Protein AF-A0A059AT01-F1 (afdb_monomer_lite)

InterPro domains:
  IPR027417 P-loop containing nucleoside triphosphate hydrolase [G3DSA:3.40.50.300] (1-55)
  IPR031327 Mini-chromosome maintenance protein [PTHR11630] (1-48)
  IPR041562 MCM, AAA-lid domain [PF17855] (1-37)

Organism: Eucalyptus grandis (NCBI:txid71139)

Foldseek 3Di:
DVVQLVVQQCVVCVVVVHNDRDPVSSVVSVVVVVCVVCVVPVCVVDPDPVPDDPDPDVVVVVVVVVVVVVPPD

Structure (mmCIF, N/CA/C/O backbone):
data_AF-A0A059AT01-F1
#
_entry.id   AF-A0A059AT01-F1
#
loop_
_atom_site.group_PDB
_atom_site.id
_atom_site.type_symbol
_atom_site.label_atom_id
_atom_site.label_alt_id
_atom_site.label_comp_id
_atom_site.label_asym_id
_atom_site.label_entity_id
_atom_site.label_seq_id
_atom_site.pdbx_PDB_ins_code
_atom_site.Cartn_x
_atom_site.Cartn_y
_atom_site.Cartn_z
_atom_site.occupancy
_atom_site.B_iso_or_equiv
_atom_site.auth_seq_id
_atom_site.auth_comp_id
_atom_site.auth_asym_id
_atom_site.auth_atom_id
_atom_site.pdbx_PDB_model_num
ATOM 1 N N . MET A 1 1 ? 11.431 -7.889 3.274 1.00 75.19 1 MET A N 1
ATOM 2 C CA . MET A 1 1 ? 10.536 -7.317 2.239 1.00 75.19 1 MET A CA 1
ATOM 3 C C . MET A 1 1 ? 9.073 -7.289 2.678 1.00 75.19 1 MET A C 1
ATOM 5 O O . MET A 1 1 ? 8.456 -6.246 2.521 1.00 75.19 1 MET A O 1
ATOM 9 N N . LEU A 1 2 ? 8.523 -8.357 3.277 1.00 85.44 2 LEU A N 1
ATOM 10 C CA . LEU A 1 2 ? 7.120 -8.381 3.733 1.00 85.44 2 LEU A CA 1
ATOM 11 C C . LEU A 1 2 ? 6.770 -7.258 4.730 1.00 85.44 2 LEU A C 1
ATOM 13 O O . LEU A 1 2 ? 5.771 -6.572 4.550 1.00 85.44 2 LEU A O 1
ATOM 17 N N . GLU A 1 3 ? 7.620 -7.005 5.729 1.00 89.38 3 GLU A N 1
ATOM 18 C CA . GLU A 1 3 ? 7.386 -5.913 6.692 1.00 89.38 3 GLU A CA 1
ATOM 19 C C . GLU A 1 3 ? 7.360 -4.526 6.035 1.00 89.38 3 GLU A C 1
ATOM 21 O O . GLU A 1 3 ? 6.603 -3.646 6.444 1.00 89.38 3 GLU A O 1
ATOM 26 N N . SER A 1 4 ? 8.147 -4.334 4.974 1.00 89.62 4 SER A N 1
ATOM 27 C CA . SER 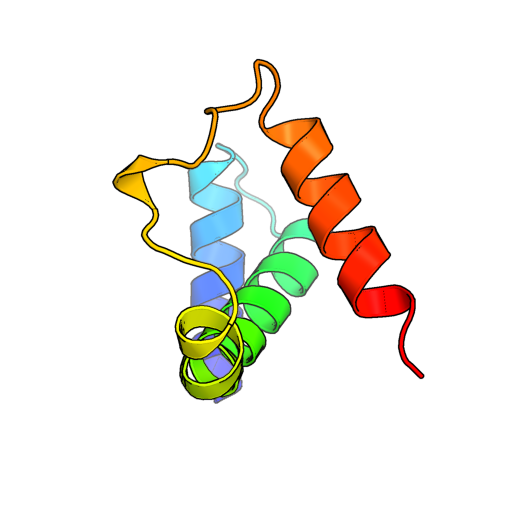A 1 4 ? 8.148 -3.099 4.189 1.00 89.62 4 SER A CA 1
ATOM 28 C C . SER A 1 4 ? 6.814 -2.897 3.461 1.00 89.62 4 SER A C 1
ATOM 30 O O . SER A 1 4 ? 6.281 -1.790 3.491 1.00 8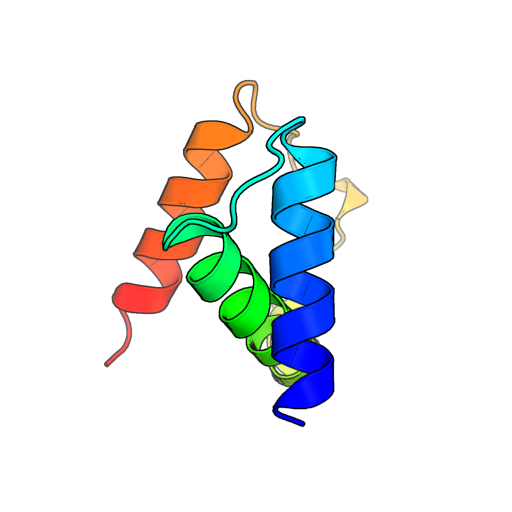9.62 4 SER A O 1
ATOM 32 N N . LEU A 1 5 ? 6.243 -3.958 2.876 1.00 90.25 5 LEU A N 1
ATOM 33 C CA . LEU A 1 5 ? 4.924 -3.928 2.224 1.00 90.25 5 LEU A CA 1
ATOM 34 C C . LEU A 1 5 ? 3.797 -3.629 3.218 1.00 90.25 5 LEU A C 1
A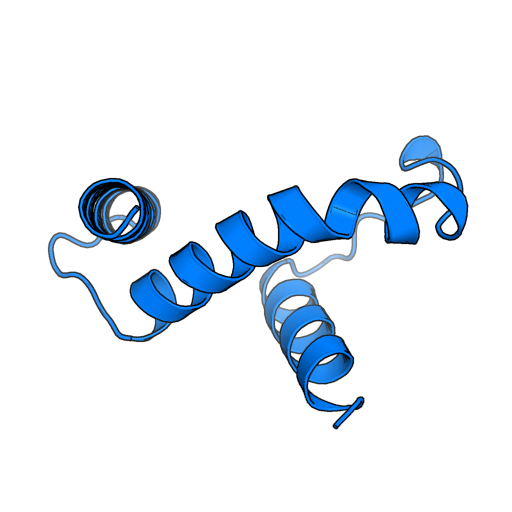TOM 36 O O . LEU A 1 5 ? 2.925 -2.811 2.929 1.00 90.25 5 LEU A O 1
ATOM 40 N N . ILE A 1 6 ? 3.837 -4.242 4.405 1.00 92.75 6 ILE A N 1
ATOM 41 C CA . ILE A 1 6 ? 2.838 -4.015 5.459 1.00 92.75 6 ILE A CA 1
ATOM 42 C C . ILE A 1 6 ? 2.845 -2.545 5.894 1.00 92.75 6 ILE A C 1
ATOM 44 O O . ILE A 1 6 ? 1.791 -1.908 5.929 1.00 92.75 6 ILE A O 1
ATOM 48 N N . ARG A 1 7 ? 4.031 -1.978 6.156 1.00 94.62 7 ARG A N 1
ATOM 49 C CA . ARG A 1 7 ? 4.169 -0.562 6.532 1.00 94.62 7 ARG A CA 1
ATOM 50 C C . ARG A 1 7 ? 3.664 0.379 5.440 1.00 94.62 7 ARG A C 1
ATOM 52 O O . ARG A 1 7 ? 3.067 1.404 5.756 1.00 94.62 7 ARG A O 1
ATOM 59 N N . LEU A 1 8 ? 3.885 0.037 4.173 1.00 93.06 8 LEU A N 1
ATOM 60 C CA . LEU A 1 8 ? 3.455 0.850 3.039 1.00 93.06 8 LEU A CA 1
ATOM 61 C C . LEU A 1 8 ? 1.932 0.821 2.849 1.00 93.06 8 LEU A C 1
ATOM 63 O O . LEU A 1 8 ? 1.322 1.877 2.699 1.00 93.06 8 LEU A O 1
ATOM 67 N N . ALA A 1 9 ? 1.304 -0.352 2.959 1.00 91.56 9 ALA A N 1
ATOM 68 C CA . ALA A 1 9 ? -0.153 -0.481 2.914 1.00 91.56 9 ALA A CA 1
ATOM 69 C C . ALA A 1 9 ? -0.824 0.263 4.085 1.00 91.56 9 ALA A C 1
ATOM 71 O O . ALA A 1 9 ? -1.800 0.989 3.904 1.00 91.56 9 ALA A O 1
ATOM 72 N N . GLN A 1 10 ? -0.260 0.159 5.291 1.00 94.94 10 GLN A N 1
ATOM 73 C CA . GLN A 1 10 ? -0.734 0.911 6.457 1.00 94.94 10 GLN A CA 1
ATOM 74 C C . GLN A 1 10 ? -0.575 2.427 6.277 1.00 94.94 10 GLN A C 1
ATOM 76 O O . GLN A 1 10 ? -1.472 3.190 6.636 1.00 94.94 10 GLN A O 1
ATOM 81 N N . ALA A 1 11 ? 0.545 2.881 5.709 1.00 94.50 11 ALA A N 1
ATOM 82 C CA . ALA A 1 11 ? 0.758 4.292 5.406 1.00 94.50 11 ALA A CA 1
ATOM 83 C C . ALA A 1 11 ? -0.250 4.810 4.369 1.00 94.50 11 ALA A C 1
ATOM 85 O O . ALA A 1 11 ? -0.803 5.893 4.560 1.00 94.50 11 ALA A O 1
ATOM 86 N N . HIS A 1 12 ? -0.537 4.025 3.327 1.00 92.69 12 HIS A N 1
ATOM 87 C CA . HIS A 1 12 ? -1.521 4.367 2.301 1.00 92.69 12 HIS A CA 1
ATOM 88 C C . HIS A 1 12 ? -2.948 4.456 2.872 1.00 92.69 12 HIS A C 1
ATOM 90 O O . HIS A 1 12 ? -3.650 5.432 2.611 1.00 92.69 12 HIS A O 1
ATOM 96 N N . ALA A 1 13 ? -3.346 3.528 3.750 1.00 91.75 13 ALA A N 1
ATOM 97 C CA . ALA A 1 13 ? -4.633 3.604 4.447 1.00 91.75 13 ALA A CA 1
ATOM 98 C C . ALA A 1 13 ? -4.756 4.891 5.287 1.00 91.75 13 ALA A C 1
ATOM 100 O O . ALA A 1 13 ? -5.769 5.589 5.211 1.00 91.75 13 ALA A O 1
ATOM 101 N N . ARG A 1 14 ? -3.688 5.259 6.015 1.00 94.75 14 ARG A N 1
ATOM 102 C CA . ARG A 1 14 ? -3.634 6.503 6.803 1.00 94.75 14 ARG A CA 1
ATOM 103 C C . ARG A 1 14 ? -3.677 7.760 5.932 1.00 94.75 14 ARG A C 1
ATOM 105 O O . ARG A 1 14 ? -4.277 8.745 6.350 1.00 94.75 14 ARG A O 1
ATOM 112 N N . LEU A 1 15 ? -3.067 7.732 4.747 1.00 92.75 15 LEU A N 1
ATOM 113 C CA . LEU A 1 15 ? -3.130 8.825 3.769 1.00 92.75 15 LEU A CA 1
ATOM 114 C C . LEU A 1 15 ? -4.554 9.014 3.231 1.00 92.75 15 LEU A C 1
ATOM 116 O O . LEU A 1 15 ? -4.989 10.141 3.030 1.00 92.75 15 LEU A O 1
ATOM 120 N N . MET A 1 16 ? -5.305 7.921 3.094 1.00 92.56 16 MET A N 1
ATOM 121 C CA . MET A 1 16 ? -6.721 7.929 2.713 1.00 92.56 16 MET A CA 1
ATOM 122 C C . MET A 1 16 ? -7.670 8.207 3.892 1.00 92.56 16 MET A C 1
ATOM 124 O O . MET A 1 16 ? -8.868 7.956 3.783 1.00 92.56 16 MET A O 1
ATOM 128 N N . PHE A 1 17 ? -7.151 8.692 5.029 1.00 90.69 17 PHE A N 1
ATOM 129 C CA . PHE A 1 17 ? -7.901 8.948 6.267 1.00 90.69 17 PHE A CA 1
ATOM 130 C C . PHE A 1 17 ? -8.698 7.736 6.782 1.00 90.69 17 PHE A C 1
ATOM 132 O O . PHE A 1 17 ? -9.708 7.882 7.472 1.00 90.69 17 PHE A O 1
ATOM 139 N N . ARG A 1 18 ? -8.232 6.520 6.475 1.00 90.38 18 ARG A N 1
ATOM 140 C CA . ARG A 1 18 ? -8.819 5.261 6.942 1.00 90.38 18 ARG A CA 1
ATOM 141 C C . ARG A 1 18 ? -7.951 4.640 8.031 1.00 90.38 18 ARG A C 1
ATOM 143 O O . ARG A 1 18 ? -6.724 4.655 7.959 1.00 90.38 18 ARG A O 1
ATOM 150 N N . ASN A 1 19 ? -8.605 4.051 9.030 1.00 92.12 19 ASN A N 1
ATOM 151 C CA . ASN A 1 19 ? -7.929 3.304 10.096 1.00 92.12 19 ASN A CA 1
ATOM 152 C C . ASN A 1 19 ? -7.795 1.803 9.779 1.00 92.12 19 ASN A C 1
ATOM 154 O O . ASN A 1 19 ? -7.107 1.078 10.491 1.00 92.12 19 ASN A O 1
ATOM 158 N N . GLU A 1 20 ? -8.440 1.341 8.707 1.00 94.00 20 GLU A N 1
ATOM 159 C CA . GLU A 1 20 ? -8.395 -0.045 8.252 1.00 94.00 20 GLU A CA 1
ATOM 160 C C . GLU A 1 20 ? -7.705 -0.156 6.895 1.00 94.00 20 GLU A C 1
ATOM 162 O O . GLU A 1 20 ? -7.949 0.636 5.978 1.00 94.00 20 GLU A O 1
ATOM 167 N N . VAL A 1 21 ? -6.855 -1.176 6.778 1.00 92.38 21 VAL A N 1
ATOM 168 C CA . VAL A 1 21 ? -6.170 -1.533 5.537 1.00 92.38 21 VAL A CA 1
ATOM 169 C C . VAL A 1 21 ? -7.123 -2.349 4.669 1.00 92.38 21 VAL A C 1
ATOM 171 O O . VAL A 1 21 ? -7.650 -3.376 5.089 1.00 92.38 21 VAL A O 1
ATOM 174 N N . THR A 1 22 ? -7.326 -1.896 3.439 1.00 92.94 22 THR A N 1
ATOM 175 C CA .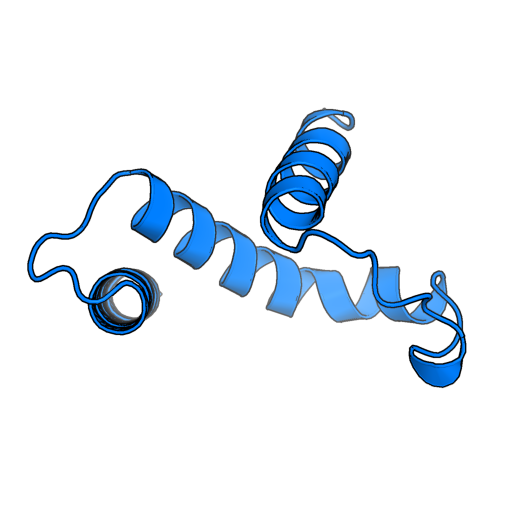 THR A 1 22 ? -8.178 -2.530 2.427 1.00 92.94 22 THR A CA 1
ATOM 176 C C . THR A 1 22 ? -7.329 -3.153 1.323 1.00 92.94 22 THR A C 1
ATOM 178 O O . THR A 1 22 ? -6.119 -2.940 1.240 1.00 92.94 22 THR A O 1
ATOM 181 N N . ARG A 1 23 ? -7.968 -3.903 0.416 1.00 90.25 23 ARG A N 1
ATOM 182 C CA . ARG A 1 23 ? -7.280 -4.506 -0.740 1.00 90.25 23 ARG A CA 1
ATOM 183 C C . ARG A 1 23 ? -6.561 -3.471 -1.606 1.00 90.25 23 ARG A C 1
ATOM 185 O O . ARG A 1 23 ? -5.476 -3.761 -2.092 1.00 90.25 23 ARG A O 1
ATOM 192 N N . VAL A 1 24 ? -7.131 -2.274 -1.752 1.00 87.31 24 VAL A N 1
ATOM 193 C CA . VAL A 1 24 ? -6.526 -1.185 -2.534 1.00 87.31 24 VAL A CA 1
ATOM 194 C C . VAL A 1 24 ? -5.170 -0.789 -1.950 1.00 87.31 24 VAL A C 1
ATOM 196 O O . VAL A 1 24 ? -4.213 -0.635 -2.692 1.00 87.31 24 VAL A O 1
ATOM 199 N N . ASP A 1 25 ? -5.044 -0.727 -0.624 1.00 89.50 25 ASP A N 1
ATOM 200 C CA . ASP A 1 25 ? -3.785 -0.366 0.036 1.00 89.50 25 ASP A CA 1
ATOM 201 C C . ASP A 1 25 ? -2.686 -1.416 -0.181 1.00 89.50 25 ASP A C 1
ATOM 203 O O . ASP A 1 25 ? -1.515 -1.075 -0.346 1.00 89.50 25 ASP A O 1
ATOM 207 N N . ALA A 1 26 ? -3.067 -2.696 -0.210 1.00 91.38 26 ALA A N 1
ATOM 208 C CA . ALA A 1 26 ? -2.150 -3.792 -0.508 1.00 91.38 26 ALA A CA 1
ATOM 209 C C . ALA A 1 26 ? -1.687 -3.766 -1.973 1.00 91.38 26 ALA A C 1
ATOM 211 O O . ALA A 1 26 ? -0.495 -3.930 -2.234 1.00 91.38 26 ALA A O 1
ATOM 212 N N . ILE A 1 27 ? -2.605 -3.514 -2.914 1.00 87.19 27 ILE A N 1
ATOM 213 C CA . ILE A 1 27 ? -2.288 -3.374 -4.343 1.00 87.19 27 ILE A CA 1
ATOM 214 C C . ILE A 1 27 ? -1.351 -2.180 -4.556 1.00 87.19 27 ILE A C 1
ATOM 216 O O . ILE A 1 27 ? -0.305 -2.345 -5.178 1.00 87.19 27 ILE A O 1
ATOM 220 N N . THR A 1 28 ? -1.648 -1.018 -3.965 1.00 85.00 28 THR A N 1
ATOM 221 C CA . THR A 1 28 ? -0.780 0.165 -4.057 1.00 85.00 28 THR A CA 1
ATOM 222 C C . THR A 1 28 ? 0.605 -0.090 -3.461 1.00 85.00 28 THR A C 1
ATOM 224 O O . THR A 1 28 ? 1.604 0.354 -4.024 1.00 85.00 28 THR A O 1
ATOM 227 N N . ALA A 1 29 ? 0.702 -0.821 -2.346 1.00 89.00 29 ALA A N 1
ATOM 228 C CA . ALA A 1 29 ? 1.992 -1.151 -1.745 1.00 89.00 29 ALA A CA 1
ATOM 229 C C . ALA A 1 29 ? 2.852 -2.046 -2.652 1.00 89.00 29 ALA A C 1
ATOM 231 O O . ALA A 1 29 ? 4.046 -1.787 -2.811 1.00 89.00 29 ALA A O 1
ATOM 232 N N . ILE A 1 30 ? 2.252 -3.070 -3.266 1.00 87.19 30 ILE A N 1
ATOM 233 C CA . ILE A 1 30 ? 2.937 -3.947 -4.226 1.00 87.19 30 ILE A CA 1
ATOM 234 C C . ILE A 1 30 ? 3.372 -3.137 -5.445 1.00 87.19 30 ILE A C 1
ATOM 236 O O . ILE A 1 30 ? 4.556 -3.136 -5.778 1.00 87.19 30 ILE A O 1
ATOM 240 N N . LEU A 1 31 ? 2.443 -2.377 -6.028 1.00 80.19 31 LEU A N 1
ATOM 241 C CA . LEU A 1 31 ? 2.691 -1.547 -7.200 1.00 80.19 31 LEU A CA 1
ATOM 242 C C . LEU A 1 31 ? 3.803 -0.524 -6.953 1.00 80.19 31 LEU A C 1
ATOM 244 O O . LEU A 1 31 ? 4.628 -0.284 -7.824 1.00 80.19 31 LEU A O 1
ATOM 248 N N . CYS A 1 32 ? 3.864 0.074 -5.767 1.00 82.62 32 CYS A N 1
ATOM 249 C CA . CYS A 1 32 ? 4.902 1.038 -5.417 1.00 82.62 32 CYS A CA 1
ATOM 250 C C . CYS A 1 32 ? 6.294 0.386 -5.334 1.00 82.62 32 CYS A C 1
ATOM 252 O O . CYS A 1 32 ? 7.269 0.972 -5.813 1.00 82.62 32 CYS A O 1
ATOM 254 N N . ILE A 1 33 ? 6.405 -0.834 -4.791 1.00 84.56 33 ILE A N 1
ATOM 255 C CA . ILE A 1 33 ? 7.676 -1.579 -4.786 1.00 84.56 33 ILE A CA 1
ATOM 256 C C . ILE A 1 33 ? 8.056 -2.012 -6.203 1.00 84.56 33 ILE A C 1
ATOM 258 O O . ILE A 1 33 ? 9.194 -1.795 -6.617 1.00 84.56 33 ILE A O 1
ATOM 262 N N . GLU A 1 34 ? 7.113 -2.576 -6.952 1.00 80.12 34 GLU A N 1
ATOM 263 C CA . GLU A 1 34 ? 7.318 -2.999 -8.337 1.00 80.12 34 GLU A CA 1
ATOM 264 C C . GLU A 1 34 ? 7.730 -1.824 -9.226 1.00 80.12 34 GLU A C 1
ATOM 266 O O . GLU A 1 34 ? 8.714 -1.910 -9.958 1.00 80.12 34 GLU A O 1
ATOM 271 N N . SER A 1 35 ? 7.055 -0.683 -9.085 1.00 69.75 35 SER A N 1
ATOM 272 C CA . SER A 1 35 ? 7.405 0.552 -9.781 1.00 69.75 35 SER A CA 1
ATOM 273 C C . SER A 1 35 ? 8.777 1.038 -9.353 1.00 69.75 35 SER A C 1
ATOM 275 O O . SER A 1 35 ? 9.554 1.417 -10.209 1.00 69.75 35 SER A O 1
ATOM 277 N N . SER A 1 36 ? 9.145 0.982 -8.073 1.00 71.88 36 SER A N 1
ATOM 278 C CA . SER A 1 36 ? 10.495 1.376 -7.633 1.00 71.88 36 SER A CA 1
ATOM 279 C C . SER A 1 36 ? 11.594 0.496 -8.241 1.00 71.88 36 SER A C 1
ATOM 281 O O . SER A 1 36 ? 12.705 0.968 -8.464 1.00 71.88 36 SER A O 1
ATOM 283 N N . MET A 1 37 ? 11.282 -0.767 -8.536 1.00 73.31 37 MET A N 1
ATOM 284 C CA . MET A 1 37 ? 12.202 -1.709 -9.180 1.00 73.31 37 MET A CA 1
ATOM 285 C C . MET A 1 37 ? 12.188 -1.606 -10.717 1.00 73.31 37 MET A C 1
ATOM 287 O O . MET A 1 37 ? 13.213 -1.851 -11.348 1.00 73.31 37 MET A O 1
ATOM 291 N N . THR A 1 38 ? 11.065 -1.190 -11.312 1.00 61.59 38 THR A N 1
ATOM 292 C CA . THR A 1 38 ? 10.851 -1.081 -12.774 1.00 61.59 38 THR A CA 1
ATOM 293 C C . THR A 1 38 ? 11.076 0.344 -13.310 1.00 61.59 38 THR A C 1
ATOM 295 O O . THR A 1 38 ? 11.318 0.547 -14.500 1.00 61.59 38 THR A O 1
ATOM 298 N N . THR A 1 39 ? 11.082 1.350 -12.430 1.00 54.91 39 THR A N 1
ATOM 299 C CA . THR A 1 39 ? 11.285 2.785 -12.723 1.00 54.91 39 THR A CA 1
ATOM 300 C C . THR A 1 39 ? 12.587 3.026 -13.484 1.00 54.91 39 THR A C 1
ATOM 302 O O . THR A 1 39 ? 12.644 3.914 -14.326 1.00 54.91 39 THR A O 1
ATOM 305 N N . SER A 1 40 ? 13.617 2.200 -13.297 1.00 49.84 40 SER A N 1
ATOM 306 C CA . SER A 1 40 ? 14.858 2.341 -14.066 1.00 49.84 40 SER A CA 1
ATOM 307 C C . SER A 1 40 ? 14.724 2.025 -15.565 1.00 49.84 40 SER A C 1
ATOM 309 O O . SER A 1 40 ? 15.562 2.497 -16.322 1.00 49.84 40 SER A O 1
ATOM 311 N N . ALA A 1 41 ? 13.702 1.286 -16.017 1.00 49.25 41 ALA A N 1
ATOM 312 C CA . ALA A 1 41 ? 13.506 0.966 -17.440 1.00 49.25 41 ALA A CA 1
ATOM 313 C C . ALA A 1 41 ? 12.430 1.832 -18.128 1.00 49.25 41 ALA A C 1
ATOM 315 O O . ALA A 1 41 ? 12.499 2.052 -19.333 1.00 49.25 41 ALA A O 1
ATOM 316 N N . ILE A 1 42 ? 11.446 2.349 -17.382 1.00 47.19 42 ILE A N 1
ATOM 317 C CA . ILE A 1 42 ? 10.329 3.129 -17.951 1.00 47.19 42 ILE A CA 1
ATOM 318 C C . ILE A 1 42 ? 10.659 4.629 -18.030 1.00 47.19 42 ILE A C 1
ATOM 320 O O . ILE A 1 42 ? 10.262 5.294 -18.986 1.00 47.19 42 ILE A O 1
ATOM 324 N N . VAL A 1 43 ? 11.431 5.171 -17.080 1.00 50.47 43 VAL A N 1
ATOM 325 C CA . VAL A 1 43 ? 11.798 6.605 -17.062 1.00 50.47 43 VAL A CA 1
ATOM 326 C C . VAL A 1 43 ? 12.802 6.965 -18.168 1.00 50.47 43 VAL A C 1
ATOM 328 O O . VAL A 1 43 ? 12.921 8.131 -18.528 1.00 50.47 43 VAL 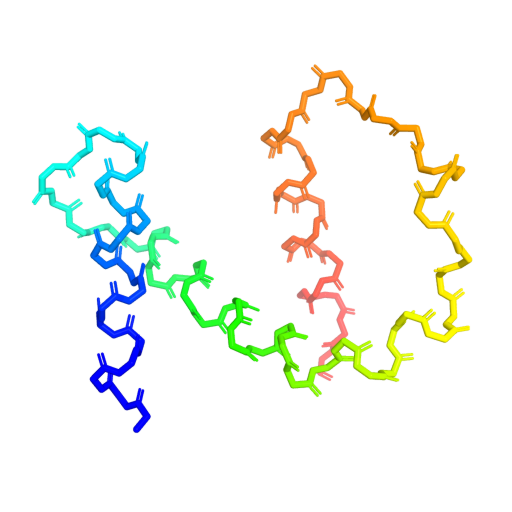A O 1
ATOM 331 N N . ASP A 1 44 ? 13.472 5.975 -18.766 1.00 46.97 44 ASP A N 1
ATOM 332 C CA . ASP A 1 44 ? 14.288 6.177 -19.973 1.00 46.97 44 ASP A CA 1
ATOM 333 C C . ASP A 1 44 ? 13.419 6.334 -21.243 1.00 46.97 44 ASP A C 1
ATOM 335 O O . ASP A 1 44 ? 13.801 7.026 -22.183 1.00 46.97 44 ASP A O 1
ATOM 339 N N . SER A 1 45 ? 12.205 5.759 -21.260 1.00 47.09 45 SER A N 1
ATOM 340 C CA . SER A 1 45 ? 11.288 5.807 -22.413 1.00 47.09 45 SER A CA 1
ATOM 341 C C . SER A 1 45 ? 10.202 6.887 -22.311 1.00 47.09 45 SER A C 1
ATOM 343 O O . SER A 1 45 ? 9.683 7.316 -23.345 1.00 47.09 45 SER A O 1
ATOM 345 N N . VAL A 1 46 ? 9.814 7.318 -21.107 1.00 50.88 46 VAL A N 1
ATOM 346 C CA . VAL A 1 46 ? 8.758 8.323 -20.893 1.00 50.88 46 VAL A CA 1
ATOM 347 C C . VAL A 1 46 ? 9.418 9.666 -20.595 1.00 50.88 46 VAL A C 1
ATOM 349 O O . VAL A 1 46 ? 9.777 9.970 -19.460 1.00 50.88 46 VAL A O 1
ATOM 352 N N . GLY A 1 47 ? 9.624 10.451 -21.652 1.00 50.53 47 GLY A N 1
ATOM 353 C CA . GLY A 1 47 ? 10.293 11.745 -21.596 1.00 50.53 47 GLY A CA 1
ATOM 354 C C . GLY A 1 47 ? 9.790 12.650 -20.467 1.00 50.53 47 GLY A C 1
ATOM 355 O O . GLY A 1 47 ? 8.592 12.838 -20.295 1.00 50.53 47 GLY A O 1
ATOM 356 N N . ASN A 1 48 ? 10.754 13.201 -19.725 1.00 47.62 48 ASN A N 1
ATOM 357 C CA . ASN A 1 48 ? 10.692 14.362 -18.837 1.00 47.62 48 ASN A CA 1
ATOM 358 C C . ASN A 1 48 ? 9.294 14.728 -18.287 1.00 47.62 48 ASN A C 1
ATOM 360 O O . ASN A 1 48 ? 8.492 15.370 -18.968 1.00 47.62 48 ASN A O 1
ATOM 364 N N . ALA A 1 49 ? 9.069 14.440 -17.000 1.00 53.50 49 ALA A N 1
ATOM 365 C CA . ALA A 1 49 ? 7.860 14.775 -16.237 1.00 53.50 49 ALA A CA 1
ATOM 366 C C . ALA A 1 49 ? 7.401 16.247 -16.351 1.00 53.50 49 ALA A C 1
ATOM 368 O O . ALA A 1 49 ? 6.243 16.548 -16.076 1.00 53.50 49 ALA A O 1
ATOM 369 N N . LEU A 1 50 ? 8.275 17.158 -16.799 1.00 53.78 50 LEU A N 1
ATOM 370 C CA . LEU A 1 50 ? 7.947 18.554 -17.110 1.00 53.78 50 LEU A CA 1
ATOM 371 C C . LEU A 1 50 ? 6.960 18.734 -18.285 1.00 53.78 50 LEU A C 1
ATOM 373 O O . LEU A 1 50 ? 6.412 19.823 -18.430 1.00 53.78 50 LEU A O 1
ATOM 377 N N . HIS A 1 51 ? 6.714 17.704 -19.105 1.00 52.00 51 HIS A N 1
ATOM 378 C CA . HIS A 1 51 ? 5.709 17.725 -20.182 1.00 52.00 51 HIS A CA 1
ATOM 379 C C . HIS A 1 51 ? 4.457 16.885 -19.886 1.00 52.00 51 HIS A C 1
ATOM 381 O O . HIS A 1 51 ? 3.572 16.799 -20.739 1.00 52.00 51 HIS A O 1
ATOM 387 N N . SER A 1 52 ? 4.354 16.277 -18.700 1.00 50.38 52 SER A N 1
ATOM 388 C CA . SER A 1 52 ? 3.161 15.516 -18.331 1.00 50.38 52 SER A CA 1
ATOM 389 C C . SER A 1 52 ? 2.016 16.478 -18.020 1.00 50.38 52 SER A C 1
ATOM 391 O O . SER A 1 52 ? 2.087 17.277 -17.083 1.00 50.38 52 SER A O 1
ATOM 393 N N . ASN A 1 53 ? 0.966 16.437 -18.838 1.00 50.69 53 ASN A N 1
ATOM 394 C CA . ASN A 1 53 ? -0.257 17.183 -18.590 1.00 50.69 53 ASN A CA 1
ATOM 395 C C . ASN A 1 53 ? -0.896 16.604 -17.321 1.00 50.69 53 ASN A C 1
ATOM 397 O O . ASN A 1 53 ? -1.399 15.484 -17.362 1.00 50.69 53 ASN A O 1
ATOM 401 N N . PHE A 1 54 ? -0.849 17.328 -16.197 1.00 51.16 54 PHE A N 1
ATOM 402 C CA . PHE A 1 54 ? -1.561 16.927 -14.981 1.00 51.16 54 PHE A CA 1
ATOM 403 C C . PHE A 1 54 ? -3.044 16.779 -15.330 1.00 51.16 54 PHE A C 1
ATOM 405 O O . PHE A 1 54 ? -3.734 17.769 -15.574 1.00 51.16 54 PHE A O 1
ATOM 412 N N . MET A 1 55 ? -3.507 15.534 -15.442 1.00 50.53 55 MET A N 1
ATOM 413 C CA . MET A 1 55 ? -4.879 15.252 -15.829 1.00 50.53 55 MET A CA 1
ATOM 414 C C . MET A 1 55 ? -5.818 15.610 -14.678 1.00 50.53 55 MET A C 1
ATOM 416 O O . MET A 1 55 ? -5.504 15.424 -13.504 1.00 50.53 55 MET A O 1
ATOM 420 N N . GLU A 1 56 ? -6.983 16.131 -15.044 1.00 53.50 56 GLU A N 1
ATOM 421 C CA . GLU A 1 56 ? -7.950 16.794 -14.165 1.00 53.50 56 GLU A CA 1
ATOM 422 C C . GLU A 1 56 ? -8.570 15.881 -13.092 1.00 53.50 56 GLU A C 1
ATOM 424 O O . GLU A 1 56 ? -9.220 16.364 -12.166 1.00 53.50 56 GLU A O 1
ATOM 429 N N . ASN A 1 57 ? -8.340 14.566 -13.173 1.00 50.31 57 ASN A N 1
ATOM 430 C CA . ASN A 1 57 ? -8.805 13.609 -12.181 1.00 50.31 57 ASN A CA 1
ATOM 431 C C . ASN A 1 57 ? -7.733 12.536 -11.860 1.00 50.31 57 ASN A C 1
ATOM 433 O O . ASN A 1 57 ? -7.455 11.676 -12.700 1.00 50.31 57 ASN A O 1
ATOM 437 N N . PRO A 1 58 ? -7.148 12.546 -10.647 1.00 53.59 58 PRO A N 1
ATOM 438 C CA . PRO A 1 58 ? -6.090 11.611 -10.250 1.00 53.59 58 PRO A CA 1
ATOM 439 C C . PRO A 1 58 ? -6.577 10.161 -10.080 1.00 53.59 58 PRO A C 1
ATOM 441 O O . PRO A 1 58 ? -5.780 9.226 -10.178 1.00 53.59 58 PRO A O 1
ATOM 444 N N . ASP A 1 59 ? -7.877 9.949 -9.870 1.00 58.50 59 ASP A N 1
ATOM 445 C CA . ASP A 1 59 ? -8.458 8.616 -9.682 1.00 58.50 59 ASP A CA 1
ATOM 446 C C . ASP A 1 59 ? -8.465 7.839 -11.008 1.00 58.50 59 ASP A C 1
ATOM 448 O O . ASP A 1 59 ? -8.227 6.628 -11.040 1.00 58.50 59 ASP A O 1
ATOM 452 N N . HIS A 1 60 ? -8.665 8.554 -12.120 1.00 55.56 60 HIS A N 1
ATOM 453 C CA . HIS A 1 60 ? -8.610 7.995 -13.469 1.00 55.56 60 HIS A CA 1
ATOM 454 C C . HIS A 1 60 ? -7.198 7.559 -13.864 1.00 55.56 60 HIS A C 1
ATOM 456 O O . HIS A 1 60 ? -7.058 6.497 -14.461 1.00 55.56 60 HIS A O 1
ATOM 462 N N . GLU A 1 61 ? -6.159 8.311 -13.490 1.00 55.91 61 GLU A N 1
ATOM 463 C CA . GLU A 1 61 ? -4.759 7.909 -13.699 1.00 55.91 61 GLU A CA 1
ATOM 464 C C . GLU A 1 61 ? -4.423 6.638 -12.911 1.00 55.91 61 GLU A C 1
ATOM 466 O O . GLU A 1 61 ? -3.779 5.734 -13.434 1.00 55.91 61 GLU A O 1
ATOM 471 N N . CYS A 1 62 ? -4.926 6.508 -11.680 1.00 56.19 62 CYS A N 1
ATOM 472 C CA . CYS A 1 62 ? -4.718 5.305 -10.872 1.00 56.19 62 CYS A CA 1
ATOM 473 C C . CYS A 1 62 ? -5.327 4.057 -11.545 1.00 56.19 62 CYS A C 1
ATOM 475 O O . CYS A 1 62 ? -4.704 2.994 -11.597 1.00 56.19 62 CYS A O 1
ATOM 477 N N . ILE A 1 63 ? -6.513 4.204 -12.145 1.00 57.00 63 ILE A N 1
ATOM 478 C CA . ILE A 1 63 ? -7.164 3.146 -12.933 1.00 57.00 63 ILE A CA 1
ATOM 479 C C . ILE A 1 63 ? -6.421 2.900 -14.256 1.00 57.00 63 ILE A C 1
ATOM 481 O O . ILE A 1 63 ? -6.231 1.747 -14.640 1.00 57.00 63 ILE A O 1
ATOM 485 N N . LEU A 1 64 ? -5.983 3.955 -14.947 1.00 57.03 64 LEU A N 1
ATOM 486 C CA . LEU A 1 64 ? -5.282 3.884 -16.232 1.00 57.03 64 LEU A CA 1
ATOM 487 C C . LEU A 1 64 ? -3.934 3.169 -16.093 1.00 57.03 64 LEU A C 1
ATOM 489 O O . LEU A 1 64 ? -3.652 2.237 -16.845 1.00 57.03 64 LEU A O 1
ATOM 493 N N . VAL A 1 65 ? -3.139 3.554 -15.093 1.00 56.50 65 VAL A N 1
ATOM 494 C CA . VAL A 1 65 ? -1.864 2.913 -14.752 1.00 56.50 65 VAL A CA 1
ATOM 495 C C . VAL A 1 65 ? -2.101 1.459 -14.347 1.00 56.50 65 VAL A C 1
ATOM 497 O O . VAL A 1 65 ? -1.398 0.571 -14.826 1.00 56.50 65 VAL A O 1
ATOM 500 N N . SER A 1 66 ? -3.144 1.183 -13.553 1.00 53.38 66 SER A N 1
ATOM 501 C CA . SER A 1 66 ? -3.523 -0.196 -13.222 1.00 53.38 66 SER A CA 1
ATOM 502 C C . SER A 1 66 ? -3.918 -1.016 -14.459 1.00 53.38 66 SER A C 1
ATOM 504 O O . SER A 1 66 ? -3.649 -2.214 -14.496 1.00 53.38 66 SER A O 1
ATOM 506 N N . CYS A 1 67 ? -4.548 -0.408 -15.467 1.00 52.38 67 CYS A N 1
ATOM 507 C CA . CYS A 1 67 ? -4.973 -1.081 -16.698 1.00 52.38 67 CYS A CA 1
ATOM 508 C C . CYS A 1 67 ? -3.798 -1.328 -17.664 1.00 52.38 67 CYS A C 1
ATOM 510 O O . CYS A 1 67 ? -3.700 -2.398 -18.267 1.00 52.38 67 CYS A O 1
ATOM 512 N N . LEU A 1 68 ? -2.870 -0.370 -17.768 1.00 54.97 68 LEU A N 1
ATOM 513 C CA . LEU A 1 68 ? -1.644 -0.488 -18.565 1.00 54.97 68 LEU A CA 1
ATOM 514 C C . LEU A 1 68 ? -0.741 -1.622 -18.065 1.00 54.97 68 LEU A C 1
ATOM 516 O O . LEU A 1 68 ? -0.211 -2.374 -18.879 1.00 54.97 68 LEU A O 1
ATOM 520 N N . ILE A 1 69 ? -0.623 -1.790 -16.746 1.00 51.72 69 ILE A N 1
ATOM 521 C CA . ILE A 1 69 ? 0.197 -2.850 -16.140 1.00 51.72 69 ILE A CA 1
ATOM 522 C C . ILE A 1 69 ? -0.434 -4.239 -16.323 1.00 51.72 69 ILE A C 1
ATOM 524 O O . ILE A 1 69 ? 0.272 -5.193 -16.625 1.00 51.72 69 ILE A O 1
ATOM 528 N N . PHE A 1 70 ? -1.763 -4.366 -16.242 1.00 51.75 70 PHE A N 1
ATOM 529 C CA . PHE A 1 70 ? -2.459 -5.644 -16.473 1.00 51.75 70 PHE A CA 1
ATOM 530 C C . PHE A 1 70 ? -2.585 -6.049 -17.956 1.00 51.75 70 PHE A C 1
ATOM 532 O O . PHE A 1 70 ? -3.094 -7.131 -18.252 1.00 51.75 70 PHE A O 1
ATOM 539 N N . SER A 1 71 ? -2.141 -5.204 -18.892 1.00 43.44 71 SER A N 1
ATOM 540 C CA . SER A 1 71 ? -2.236 -5.456 -20.338 1.00 43.44 71 SER A CA 1
ATOM 541 C C . SER A 1 71 ? -1.003 -6.140 -20.939 1.00 43.44 71 SER A C 1
ATOM 543 O O . SER A 1 71 ? -0.993 -6.396 -22.144 1.00 43.44 71 SER A O 1
ATOM 545 N N . HIS A 1 72 ? 0.051 -6.414 -20.165 1.00 38.69 72 HIS A N 1
ATOM 546 C CA . HIS A 1 72 ? 1.206 -7.193 -20.626 1.00 38.69 72 HIS A CA 1
ATOM 547 C C . HIS A 1 72 ? 1.358 -8.447 -19.742 1.00 38.69 72 HIS A C 1
ATOM 549 O O . HIS A 1 72 ? 1.605 -8.291 -18.548 1.00 38.69 72 HIS A O 1
ATOM 555 N N . PRO A 1 73 ? 1.119 -9.656 -20.297 1.00 41.66 73 PRO A N 1
ATOM 556 C CA . PRO A 1 73 ? 1.091 -10.917 -19.550 1.00 41.66 73 PRO A CA 1
ATOM 557 C C . PRO A 1 73 ? 2.467 -11.383 -19.064 1.00 41.66 73 PRO A C 1
ATOM 559 O O . PRO A 1 73 ? 3.484 -11.027 -19.704 1.00 41.66 73 PRO A O 1
#

pLDDT: mean 70.11, std 19.05, range [38.69, 94.94]

Sequence (73 aa):
MLESLIRLAQAHARLMFRNEVTRVDAITAILCIESSMTTSAIVDSVGNALHSNFMENPDHECILVSCLIFSHP

Radius of gyration: 13.87 Å; chains: 1; bounding box: 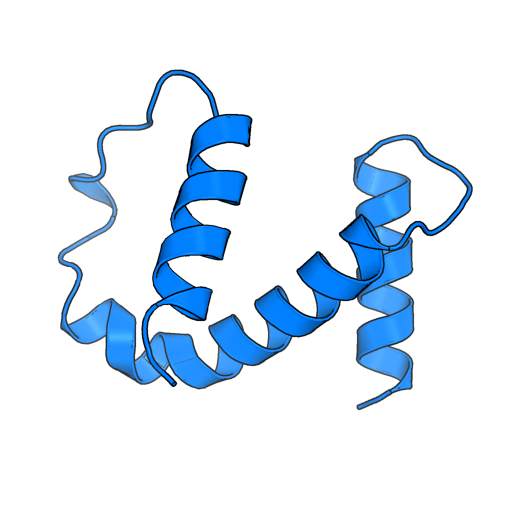24×30×32 Å

Secondary structure (DSSP, 8-state):
-HHHHHHHHHHHHHHTT-SS--HHHHHHHHHHHHHHHHHHHHTTTS--GGG----S-HHHHHHHHHHHHTT--